Protein AF-A0A526S5J7-F1 (afdb_monomer_lite)

pLDDT: mean 73.12, std 13.18, range [36.59, 86.81]

Structure (mmCIF, N/CA/C/O backbone):
data_AF-A0A526S5J7-F1
#
_entry.id   AF-A0A526S5J7-F1
#
loop_
_atom_site.group_PDB
_atom_site.id
_atom_site.type_symbol
_atom_site.label_atom_id
_atom_site.label_alt_id
_atom_site.label_comp_id
_atom_site.label_asym_id
_atom_site.label_entity_id
_atom_site.label_seq_id
_atom_site.pdbx_PDB_ins_code
_atom_site.Cartn_x
_atom_site.Cartn_y
_atom_site.Cartn_z
_atom_site.occupancy
_atom_site.B_iso_or_equiv
_atom_site.auth_seq_id
_atom_site.auth_comp_id
_atom_site.auth_asym_id
_atom_site.auth_atom_id
_a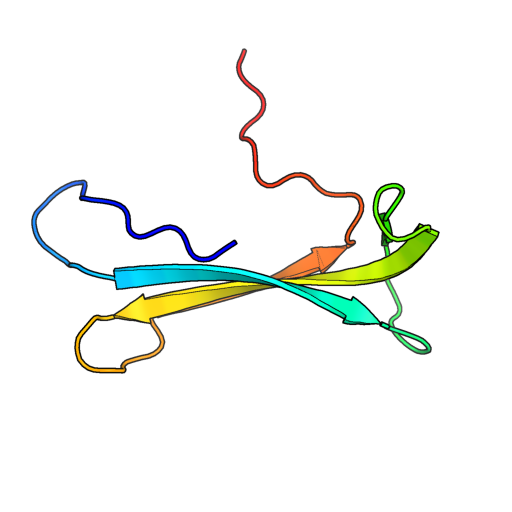tom_site.pdbx_PDB_model_num
ATOM 1 N N . MET A 1 1 ? 1.727 10.033 5.519 1.00 49.66 1 MET A N 1
ATOM 2 C CA . MET A 1 1 ? 1.145 11.240 6.146 1.00 49.66 1 MET A CA 1
ATOM 3 C C . MET A 1 1 ? -0.249 10.800 6.537 1.00 49.66 1 MET A C 1
ATOM 5 O O . MET A 1 1 ? -0.944 10.299 5.664 1.00 49.66 1 MET A O 1
ATOM 9 N N . LEU A 1 2 ? -0.582 10.794 7.828 1.00 49.78 2 LEU A N 1
ATOM 10 C CA . LEU A 1 2 ? -1.870 10.276 8.287 1.00 49.78 2 LEU A CA 1
ATOM 11 C C . LEU A 1 2 ? -2.928 11.332 7.958 1.00 49.78 2 LEU A C 1
ATOM 13 O O . LEU A 1 2 ? -2.883 12.420 8.530 1.00 49.78 2 LEU A O 1
ATOM 17 N N . GLN A 1 3 ? -3.824 11.057 7.014 1.00 56.56 3 GLN A N 1
ATOM 18 C CA . GLN A 1 3 ? -4.872 12.007 6.652 1.00 56.56 3 GLN A CA 1
ATOM 19 C C . GLN A 1 3 ? -6.187 11.538 7.280 1.00 56.56 3 GLN A C 1
ATOM 21 O O . GLN A 1 3 ? -6.709 10.474 6.950 1.00 56.56 3 GLN A 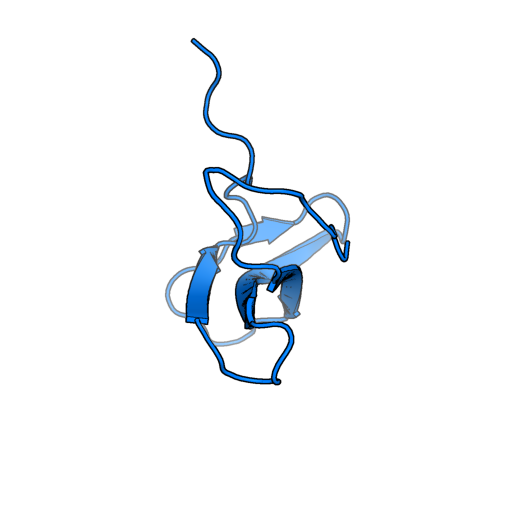O 1
ATOM 26 N N . CYS A 1 4 ? -6.705 12.320 8.225 1.00 48.06 4 CYS A N 1
ATOM 27 C CA . CYS A 1 4 ? -8.050 12.149 8.768 1.00 48.06 4 CYS A CA 1
ATOM 28 C C . CYS A 1 4 ? -9.016 12.903 7.841 1.00 48.06 4 CYS A C 1
ATOM 30 O O . CYS A 1 4 ? -8.962 14.129 7.776 1.00 48.06 4 CYS A O 1
ATOM 32 N N . GLY A 1 5 ? -9.836 12.188 7.066 1.00 54.47 5 GLY A N 1
ATOM 33 C CA . GLY A 1 5 ? -10.757 12.777 6.084 1.00 54.47 5 GLY A CA 1
ATOM 34 C C . GLY A 1 5 ? -12.224 12.472 6.397 1.00 54.47 5 GLY A C 1
ATOM 35 O O . GLY A 1 5 ? -12.557 11.342 6.749 1.00 54.47 5 GLY A O 1
ATOM 36 N N . GLN A 1 6 ? -13.096 13.482 6.269 1.00 54.94 6 GLN A N 1
ATOM 37 C CA . GLN A 1 6 ? -14.560 13.346 6.340 1.00 54.94 6 GLN A CA 1
ATOM 38 C C . GLN A 1 6 ? -15.189 12.938 4.992 1.00 54.94 6 GLN A C 1
ATOM 40 O O . GLN A 1 6 ? -14.527 12.907 3.959 1.00 54.94 6 GLN A O 1
ATOM 45 N N . ARG A 1 7 ? -16.470 12.548 5.037 1.00 42.47 7 ARG A N 1
ATOM 46 C CA . ARG A 1 7 ? -17.040 11.452 4.251 1.00 42.47 7 ARG A CA 1
ATOM 47 C C . ARG A 1 7 ? -17.970 11.842 3.104 1.00 42.47 7 ARG A C 1
ATOM 49 O O . ARG A 1 7 ? -18.796 12.733 3.245 1.00 42.47 7 ARG A O 1
ATOM 56 N N . ILE A 1 8 ? -18.043 10.950 2.119 1.00 36.59 8 ILE A N 1
ATOM 57 C CA . ILE A 1 8 ? -19.304 10.588 1.454 1.00 36.59 8 ILE A CA 1
ATOM 58 C C . ILE A 1 8 ? -20.114 9.621 2.367 1.00 36.59 8 ILE A C 1
ATOM 60 O O . ILE A 1 8 ? -20.026 8.396 2.265 1.00 36.59 8 ILE A O 1
ATOM 64 N N . GLY A 1 9 ? -20.806 10.193 3.381 1.00 55.25 9 GLY A N 1
ATOM 65 C CA . GLY A 1 9 ? -22.024 9.674 4.068 1.00 55.25 9 GLY A CA 1
ATOM 66 C C . GLY A 1 9 ? -22.088 9.265 5.590 1.00 55.25 9 GLY A C 1
ATOM 67 O O . GLY A 1 9 ? -23.014 8.528 5.917 1.00 55.25 9 GLY A O 1
ATOM 68 N N . GLY A 1 10 ? -21.122 9.548 6.505 1.00 58.41 10 GLY A N 1
ATOM 69 C CA . GLY A 1 10 ? -21.089 9.086 7.950 1.00 58.41 10 GLY A CA 1
ATOM 70 C C . GLY A 1 10 ? -20.014 8.115 8.622 1.00 58.41 10 GLY A C 1
ATOM 71 O O . GLY A 1 10 ? -19.773 8.244 9.808 1.00 58.41 10 GLY A O 1
ATOM 72 N N . VAL A 1 11 ? -19.337 7.156 7.962 1.00 57.97 11 VAL A N 1
ATOM 73 C CA . VAL A 1 11 ? -18.199 6.288 8.344 1.00 57.97 11 VAL A CA 1
ATOM 74 C C . VAL A 1 11 ? -16.946 7.145 8.539 1.00 57.97 11 VAL A C 1
ATOM 76 O O . VAL A 1 11 ? -16.491 7.836 7.625 1.00 57.97 11 VAL A O 1
ATOM 79 N N . ARG A 1 12 ? -16.365 7.089 9.731 1.00 66.69 12 ARG A N 1
ATOM 80 C CA . ARG A 1 12 ? -15.084 7.729 10.026 1.00 66.69 12 ARG A CA 1
ATOM 81 C C . ARG A 1 12 ? -13.991 6.668 9.920 1.00 66.69 12 ARG A C 1
ATOM 83 O O . ARG A 1 12 ? -14.155 5.545 10.390 1.00 66.69 12 ARG A O 1
ATOM 90 N N . GLY A 1 13 ? -12.881 7.015 9.284 1.00 74.62 13 GLY A N 1
ATOM 91 C CA . GLY A 1 13 ? -11.758 6.106 9.096 1.00 74.62 13 GLY A CA 1
ATOM 92 C C . GLY A 1 13 ? -10.460 6.866 8.877 1.00 74.62 13 GLY A C 1
ATOM 93 O O . GLY A 1 13 ? -10.462 8.039 8.506 1.00 74.62 13 GLY A O 1
ATOM 94 N N . VAL A 1 14 ? -9.350 6.194 9.148 1.00 80.25 14 VAL A N 1
ATOM 95 C CA . VAL A 1 14 ? -7.998 6.714 8.969 1.00 80.25 14 VAL A CA 1
ATOM 96 C C . VAL A 1 14 ? -7.413 6.110 7.701 1.00 80.25 14 VAL A C 1
ATOM 98 O O . VAL A 1 14 ? -7.439 4.889 7.536 1.00 80.25 14 VAL A O 1
ATOM 101 N N . LEU A 1 15 ? -6.863 6.961 6.832 1.00 81.50 15 LEU A N 1
ATOM 102 C CA . LEU A 1 15 ? -6.070 6.538 5.684 1.00 81.50 15 LEU A CA 1
ATOM 103 C C . LEU A 1 15 ? -4.595 6.847 5.953 1.00 81.50 15 LEU A C 1
ATOM 105 O O . LEU A 1 15 ? -4.209 8.005 6.131 1.00 81.50 15 LEU A O 1
ATOM 109 N N . ASP A 1 16 ? -3.767 5.807 5.968 1.00 80.00 16 ASP A N 1
ATOM 110 C CA . ASP A 1 16 ? -2.314 5.943 6.007 1.00 80.00 16 ASP A CA 1
ATOM 111 C C . ASP A 1 16 ? -1.716 5.497 4.680 1.00 80.00 16 ASP A C 1
ATOM 113 O O . ASP A 1 16 ? -1.965 4.380 4.215 1.00 80.00 16 ASP A O 1
ATOM 117 N N . SER A 1 17 ? -0.874 6.354 4.103 1.00 75.44 17 SER A N 1
ATOM 118 C CA . SER A 1 17 ? 0.062 5.940 3.070 1.00 75.44 17 SER A CA 1
ATOM 119 C C . SER A 1 17 ? 1.502 6.039 3.568 1.00 75.44 17 SER A C 1
ATOM 121 O O . SER A 1 17 ? 2.022 7.107 3.923 1.00 75.44 17 SER A O 1
ATOM 123 N N . ARG A 1 18 ? 2.168 4.883 3.611 1.00 77.19 18 ARG A N 1
ATOM 124 C CA . ARG A 1 18 ? 3.564 4.743 4.043 1.00 77.19 18 ARG A CA 1
ATOM 125 C C . ARG A 1 18 ? 4.302 3.874 3.051 1.00 77.19 18 ARG A C 1
ATOM 127 O O . ARG A 1 18 ? 3.713 3.014 2.415 1.00 77.19 18 ARG A O 1
ATOM 134 N N . SER A 1 19 ? 5.605 4.061 2.915 1.00 73.69 19 SER A N 1
ATOM 135 C CA . SER A 1 19 ? 6.375 3.232 1.986 1.00 73.69 19 SER A CA 1
ATOM 136 C C . SER A 1 19 ? 7.585 2.623 2.663 1.00 73.69 19 SER A C 1
ATOM 138 O O . SER A 1 19 ? 8.241 3.270 3.483 1.00 73.69 19 SER A O 1
ATOM 140 N N . VAL A 1 20 ? 7.826 1.362 2.319 1.00 78.44 20 VAL A N 1
ATOM 141 C CA . VAL A 1 20 ? 8.731 0.431 2.990 1.00 78.44 20 VAL A CA 1
ATOM 142 C C . VAL A 1 20 ? 9.771 -0.038 1.980 1.00 78.44 20 VAL A C 1
ATOM 144 O O . VAL A 1 20 ? 9.444 -0.284 0.815 1.00 78.44 20 VAL A O 1
ATOM 147 N N . LYS A 1 21 ? 11.031 -0.136 2.412 1.00 78.44 21 LYS A N 1
ATOM 148 C CA . LYS A 1 21 ? 12.129 -0.619 1.569 1.00 78.44 21 LYS A CA 1
ATOM 149 C C . LYS A 1 21 ? 11.807 -2.037 1.093 1.00 78.44 21 LYS A C 1
ATOM 151 O O . LYS A 1 21 ? 11.516 -2.906 1.906 1.00 78.44 21 LYS A O 1
ATOM 156 N N . ALA A 1 22 ? 11.861 -2.262 -0.216 1.00 74.88 22 ALA A N 1
ATOM 157 C CA . ALA A 1 22 ? 11.554 -3.556 -0.815 1.00 74.88 22 ALA A CA 1
ATOM 158 C C . ALA A 1 22 ? 12.789 -4.030 -1.582 1.00 74.88 22 ALA A C 1
ATOM 160 O O . ALA A 1 22 ? 13.050 -3.531 -2.674 1.00 74.88 22 ALA A O 1
ATOM 161 N N . ARG A 1 23 ? 13.580 -4.941 -0.993 1.00 63.44 23 ARG A N 1
ATOM 162 C CA . ARG A 1 23 ? 14.817 -5.476 -1.601 1.00 63.44 23 ARG A CA 1
ATOM 163 C C . ARG A 1 23 ? 14.569 -6.690 -2.509 1.00 63.44 23 ARG A C 1
ATOM 165 O O . ARG A 1 23 ? 15.369 -6.900 -3.416 1.00 63.44 23 ARG A O 1
ATOM 172 N N . GLU A 1 24 ? 13.426 -7.376 -2.367 1.00 69.12 24 GLU A N 1
ATOM 173 C CA . GLU A 1 24 ? 13.089 -8.621 -3.100 1.00 69.12 24 GLU A CA 1
ATOM 174 C C . GLU A 1 24 ? 11.679 -8.657 -3.742 1.00 69.12 24 GLU A C 1
ATOM 176 O O . GLU A 1 24 ? 11.158 -9.709 -4.084 1.00 69.12 24 GLU A O 1
ATOM 181 N N . ALA A 1 25 ? 11.024 -7.513 -3.966 1.00 66.69 25 ALA A N 1
ATOM 182 C CA . ALA A 1 25 ? 9.736 -7.480 -4.675 1.00 66.69 25 ALA A CA 1
ATOM 183 C C . ALA A 1 25 ? 9.890 -7.533 -6.213 1.00 66.69 25 ALA A C 1
ATOM 185 O O . ALA A 1 25 ? 10.810 -6.916 -6.750 1.00 66.69 25 ALA A O 1
ATOM 186 N N . LYS A 1 26 ? 8.959 -8.194 -6.920 1.00 72.12 26 LYS A N 1
ATOM 187 C CA . LYS A 1 26 ? 8.944 -8.297 -8.398 1.00 72.12 26 LYS A CA 1
ATOM 188 C C . LYS A 1 26 ? 8.650 -6.969 -9.122 1.00 72.12 26 LYS A C 1
ATOM 190 O O . LYS A 1 26 ? 9.243 -6.706 -10.154 1.00 72.12 26 LYS A O 1
ATOM 195 N N . THR A 1 27 ? 7.792 -6.107 -8.565 1.00 74.44 27 THR A N 1
ATOM 196 C CA . THR A 1 27 ? 7.442 -4.787 -9.148 1.00 74.44 27 THR A CA 1
ATOM 197 C C . THR A 1 27 ? 7.722 -3.698 -8.119 1.00 74.44 27 THR A C 1
ATOM 199 O O . THR A 1 27 ? 7.193 -3.787 -7.012 1.00 74.44 27 THR A O 1
ATOM 202 N N . ARG A 1 28 ? 8.544 -2.688 -8.412 1.00 78.44 28 ARG A N 1
ATOM 203 C CA . ARG A 1 28 ? 8.955 -1.664 -7.430 1.00 78.44 28 ARG A CA 1
ATOM 204 C C . ARG A 1 28 ? 9.000 -0.286 -8.053 1.00 78.44 28 ARG A C 1
ATOM 206 O O . ARG A 1 28 ? 9.201 -0.181 -9.252 1.00 78.44 28 ARG A O 1
ATOM 213 N N . GLY A 1 29 ? 8.906 0.720 -7.189 1.00 81.88 29 GLY A N 1
ATOM 214 C CA . GLY A 1 29 ? 9.078 2.110 -7.572 1.00 81.88 29 GLY A CA 1
ATOM 215 C C . GLY A 1 29 ? 10.289 2.748 -6.940 1.00 81.88 29 GLY A C 1
ATOM 216 O O . GLY A 1 29 ? 10.664 2.405 -5.811 1.00 81.88 29 GLY A O 1
ATOM 217 N N . TYR A 1 30 ? 10.882 3.695 -7.656 1.00 82.19 30 TYR A N 1
ATOM 218 C CA . TYR A 1 30 ? 11.871 4.590 -7.082 1.00 82.19 30 TYR A CA 1
ATOM 219 C C . TYR A 1 30 ? 11.172 5.776 -6.439 1.00 82.19 30 TYR A C 1
ATOM 221 O O . TYR A 1 30 ? 10.332 6.428 -7.048 1.00 82.19 30 TYR A O 1
ATOM 229 N N . ASP A 1 31 ? 11.545 6.067 -5.202 1.00 78.00 31 ASP A N 1
ATOM 230 C CA . ASP A 1 31 ? 11.065 7.254 -4.529 1.00 78.00 31 ASP A CA 1
ATOM 231 C C . ASP A 1 31 ? 12.120 8.344 -4.538 1.00 78.00 31 ASP A C 1
ATOM 233 O O . ASP A 1 31 ? 13.117 8.239 -3.824 1.00 78.00 31 ASP A O 1
ATOM 237 N N . ALA A 1 32 ? 11.883 9.401 -5.309 1.00 78.25 32 ALA A N 1
ATOM 238 C CA . ALA A 1 32 ? 12.815 10.518 -5.413 1.00 78.25 32 ALA A CA 1
ATOM 239 C C . ALA A 1 32 ? 12.976 11.282 -4.086 1.00 78.25 32 ALA A C 1
ATOM 241 O O . ALA A 1 32 ? 14.080 11.716 -3.761 1.00 78.25 32 ALA A O 1
ATOM 242 N N . GLY A 1 33 ? 11.911 11.385 -3.281 1.00 79.88 33 GLY A N 1
ATOM 243 C CA . GLY A 1 33 ? 11.944 12.086 -1.993 1.00 79.88 33 GLY A CA 1
ATOM 244 C C . GLY A 1 33 ? 12.843 11.413 -0.953 1.00 79.88 33 GLY A C 1
ATOM 245 O O . GLY A 1 33 ? 13.458 12.085 -0.131 1.00 79.88 33 GLY A O 1
ATOM 246 N N . LYS A 1 34 ? 12.954 10.082 -0.995 1.00 79.62 34 LYS A N 1
ATOM 247 C CA . LYS A 1 34 ? 13.806 9.288 -0.092 1.00 79.62 34 LYS A CA 1
ATOM 248 C C . LYS A 1 34 ? 15.024 8.675 -0.772 1.00 79.62 34 LYS A C 1
ATOM 250 O O . LYS A 1 34 ? 15.815 8.023 -0.099 1.00 79.62 34 LYS A O 1
ATOM 255 N N . LYS A 1 35 ? 15.157 8.859 -2.085 1.00 84.31 35 LYS A N 1
ATOM 256 C CA . LYS A 1 35 ? 16.212 8.322 -2.951 1.00 84.31 35 LYS A CA 1
ATOM 257 C C . LYS A 1 35 ? 16.419 6.806 -2.835 1.00 84.31 35 LYS A C 1
ATOM 259 O O . LYS A 1 35 ? 17.543 6.316 -2.921 1.00 84.31 35 LYS A O 1
ATOM 264 N N . ILE A 1 36 ? 15.344 6.043 -2.630 1.00 81.19 36 ILE A N 1
ATOM 265 C CA . ILE A 1 36 ? 15.402 4.582 -2.445 1.00 81.19 36 ILE A CA 1
ATOM 266 C C . ILE A 1 36 ? 14.318 3.856 -3.245 1.00 81.19 36 ILE A C 1
ATOM 268 O O . ILE A 1 36 ? 13.212 4.362 -3.428 1.00 81.19 36 ILE A O 1
ATOM 272 N N . VAL A 1 37 ? 14.612 2.615 -3.645 1.00 81.88 37 VAL A N 1
ATOM 273 C CA . VAL A 1 37 ? 13.626 1.698 -4.236 1.00 81.88 37 VAL A CA 1
ATOM 274 C C . VAL A 1 37 ? 12.734 1.120 -3.134 1.00 81.88 37 VAL A C 1
ATOM 276 O O . VAL A 1 37 ? 13.213 0.495 -2.179 1.00 81.88 37 VAL A O 1
ATOM 279 N N . ARG A 1 38 ? 11.421 1.337 -3.243 1.00 83.25 38 ARG A N 1
ATOM 280 C CA . ARG A 1 38 ? 10.448 0.985 -2.202 1.00 83.25 38 ARG A CA 1
ATOM 281 C C . ARG A 1 38 ? 9.082 0.611 -2.793 1.00 83.25 38 ARG A C 1
ATOM 283 O O . ARG A 1 38 ? 8.835 0.748 -3.990 1.00 83.25 38 ARG A O 1
ATOM 290 N N . ARG A 1 39 ? 8.190 0.105 -1.942 1.00 86.81 39 ARG A N 1
ATOM 291 C CA . ARG A 1 39 ? 6.754 -0.050 -2.233 1.00 86.81 39 ARG A CA 1
ATOM 292 C C . ARG A 1 39 ? 5.946 0.798 -1.268 1.00 86.81 39 ARG A C 1
ATOM 294 O O . ARG A 1 39 ? 6.347 0.940 -0.110 1.00 86.81 39 ARG A O 1
ATOM 301 N N . LYS A 1 40 ? 4.839 1.363 -1.735 1.00 85.25 40 LYS A N 1
ATOM 302 C CA . LYS A 1 40 ? 3.903 2.167 -0.950 1.00 85.25 40 LYS A CA 1
ATOM 303 C C . LYS A 1 40 ? 2.700 1.317 -0.578 1.00 85.25 40 LYS A C 1
ATOM 305 O O . LYS A 1 40 ? 2.232 0.519 -1.377 1.00 85.25 40 LYS A O 1
ATOM 310 N N . ARG A 1 41 ? 2.257 1.434 0.668 1.00 85.25 41 ARG A N 1
ATOM 311 C CA . ARG A 1 41 ? 1.055 0.785 1.183 1.00 85.25 41 ARG A CA 1
ATOM 312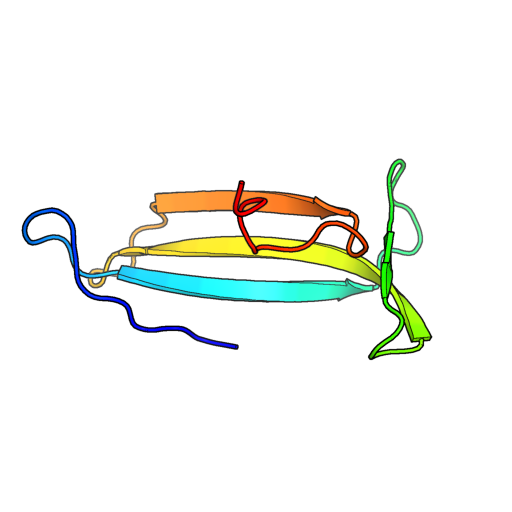 C C . ARG A 1 41 ? 0.031 1.857 1.511 1.00 85.25 41 ARG A C 1
ATOM 314 O O . ARG A 1 41 ? 0.405 2.868 2.102 1.00 85.25 41 ARG A O 1
ATOM 321 N N . HIS A 1 42 ? -1.216 1.589 1.165 1.00 86.56 42 HIS A N 1
ATOM 322 C CA . HIS A 1 42 ? -2.401 2.361 1.508 1.00 86.56 42 HIS A CA 1
ATOM 323 C C . HIS A 1 42 ? -3.229 1.504 2.442 1.00 86.56 42 HIS A C 1
ATOM 325 O O . HIS A 1 42 ? -3.656 0.419 2.052 1.00 86.56 42 HIS A O 1
ATOM 331 N N . ILE A 1 43 ? -3.405 1.961 3.674 1.00 84.38 43 ILE A N 1
ATOM 332 C CA . ILE A 1 43 ? -4.171 1.248 4.688 1.00 84.38 43 ILE A CA 1
ATOM 333 C C . ILE A 1 43 ? -5.331 2.138 5.095 1.00 84.38 43 ILE A C 1
ATOM 335 O O . ILE A 1 43 ? -5.115 3.245 5.586 1.00 84.38 43 ILE A O 1
ATOM 339 N N . ALA A 1 44 ? -6.544 1.632 4.899 1.00 84.25 44 ALA A N 1
ATOM 340 C CA . ALA A 1 44 ? -7.759 2.233 5.417 1.00 84.25 44 ALA A CA 1
ATOM 341 C C . ALA A 1 44 ? -8.214 1.440 6.643 1.00 84.25 44 ALA A C 1
ATOM 343 O O . ALA A 1 44 ? -8.418 0.226 6.561 1.00 84.25 44 ALA A O 1
ATOM 344 N N . VAL A 1 45 ? -8.378 2.126 7.770 1.00 82.56 45 VAL A N 1
ATOM 345 C CA . VAL A 1 45 ? -8.861 1.539 9.025 1.00 82.56 45 VAL A CA 1
ATOM 346 C C . VAL A 1 45 ? -10.104 2.297 9.466 1.00 82.56 45 VAL A C 1
ATOM 348 O O . VAL A 1 45 ? -10.140 3.524 9.418 1.00 82.56 45 VAL A O 1
ATOM 351 N N . HIS A 1 46 ? -11.133 1.574 9.882 1.00 83.50 46 HIS A N 1
ATOM 352 C CA . HIS A 1 46 ? -12.321 2.138 10.498 1.00 83.50 46 HIS A CA 1
ATOM 353 C C . HIS A 1 46 ? -12.015 2.627 11.920 1.00 83.50 46 HIS A C 1
ATOM 355 O O . HIS A 1 46 ? -11.097 2.134 12.575 1.00 83.50 46 HIS A O 1
ATOM 361 N N . THR A 1 47 ? -12.778 3.593 12.434 1.00 80.94 47 THR A N 1
ATOM 362 C CA . THR A 1 47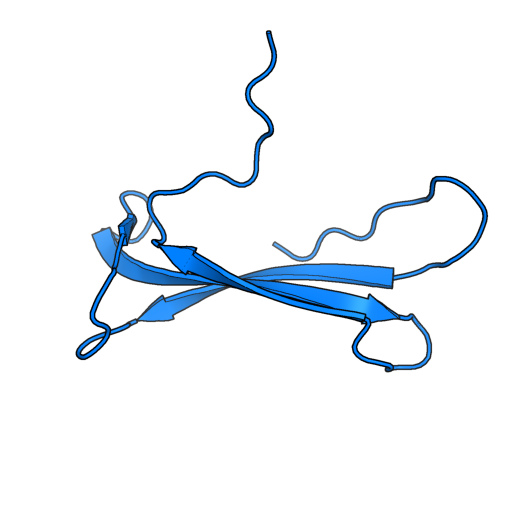 ? -12.531 4.146 13.779 1.00 80.94 47 THR A CA 1
ATOM 363 C C . THR A 1 47 ? -12.689 3.147 14.924 1.00 80.94 47 THR A C 1
ATOM 365 O O . THR A 1 47 ? -12.172 3.401 16.004 1.00 80.94 47 THR A O 1
ATOM 368 N N . ASP A 1 48 ? -13.371 2.021 14.710 1.00 84.88 48 ASP A N 1
ATOM 369 C CA . ASP A 1 48 ? -13.478 0.928 15.691 1.00 84.88 48 ASP A CA 1
ATOM 370 C C . ASP A 1 48 ? -12.293 -0.060 15.644 1.00 84.88 48 ASP A C 1
ATOM 372 O O . ASP A 1 48 ? -12.316 -1.084 16.322 1.00 84.88 48 ASP A O 1
ATOM 376 N N . GLY A 1 49 ? -11.269 0.220 14.829 1.00 80.94 49 GLY A N 1
ATOM 377 C CA . GLY A 1 49 ? -10.081 -0.619 14.675 1.00 80.94 49 GLY A CA 1
ATOM 378 C C . GLY A 1 49 ? -10.182 -1.688 13.583 1.00 80.94 49 GLY A C 1
ATOM 379 O O . GLY A 1 49 ? -9.223 -2.435 13.386 1.00 80.94 49 GLY A O 1
ATOM 380 N N . ARG A 1 50 ? -11.292 -1.771 12.836 1.00 86.12 50 ARG A N 1
ATOM 381 C CA . ARG A 1 50 ? -11.423 -2.730 11.727 1.00 86.12 50 ARG A CA 1
ATOM 382 C C . ARG A 1 50 ? -10.639 -2.299 10.491 1.00 86.12 50 ARG A C 1
ATOM 384 O O . ARG A 1 50 ? -10.709 -1.154 10.053 1.00 86.12 50 ARG A O 1
ATOM 391 N N . LEU A 1 51 ? -9.933 -3.240 9.873 1.00 82.56 51 LEU A N 1
ATOM 392 C CA . LEU A 1 51 ? -9.245 -3.021 8.603 1.00 82.56 51 LEU A CA 1
ATOM 393 C C . LEU A 1 51 ? -10.264 -2.977 7.456 1.00 82.56 51 LEU A C 1
ATOM 395 O O . LEU A 1 51 ? -10.988 -3.944 7.241 1.00 82.56 51 LEU A O 1
ATOM 399 N N . LEU A 1 52 ? -10.311 -1.869 6.716 1.00 84.31 52 LEU A N 1
ATOM 400 C CA . LEU A 1 52 ? -11.208 -1.703 5.568 1.00 84.31 52 LEU A CA 1
ATOM 401 C C . LEU A 1 52 ? -10.528 -2.110 4.260 1.00 84.31 52 LEU A C 1
ATOM 403 O O . LEU A 1 52 ? -11.139 -2.733 3.397 1.00 84.31 52 LEU A O 1
ATOM 407 N N . THR A 1 53 ? -9.263 -1.726 4.082 1.00 84.56 53 THR A N 1
ATOM 408 C CA . THR A 1 53 ? -8.531 -2.015 2.846 1.00 84.56 53 THR A CA 1
ATOM 409 C C . THR A 1 53 ? -7.027 -1.931 3.043 1.00 84.56 53 THR A C 1
ATOM 411 O O . THR A 1 53 ? -6.535 -1.100 3.812 1.00 84.56 53 THR A O 1
ATOM 414 N N . VAL A 1 54 ? -6.304 -2.766 2.295 1.00 84.19 54 VAL A N 1
ATOM 415 C CA . VAL A 1 54 ? -4.853 -2.681 2.121 1.00 84.19 54 VAL A CA 1
ATOM 416 C C . VAL A 1 54 ? -4.547 -2.768 0.636 1.00 84.19 54 VAL A C 1
ATOM 418 O O . VAL A 1 54 ? -4.822 -3.785 0.008 1.00 84.19 54 VAL A O 1
ATOM 421 N N . ASN A 1 55 ? -3.945 -1.720 0.083 1.00 84.62 55 ASN A N 1
ATOM 422 C CA . ASN A 1 55 ? -3.437 -1.723 -1.285 1.00 84.62 55 ASN A CA 1
ATOM 423 C C . ASN A 1 55 ? -1.932 -1.450 -1.282 1.00 84.62 55 ASN A C 1
ATOM 425 O O . ASN A 1 55 ? -1.460 -0.597 -0.531 1.00 84.62 55 ASN A O 1
ATOM 429 N N . VAL A 1 56 ? -1.170 -2.165 -2.108 1.00 83.44 56 VAL A N 1
ATOM 430 C CA . VAL A 1 56 ? 0.286 -2.008 -2.196 1.00 83.44 56 VAL A CA 1
ATOM 431 C C . VAL A 1 56 ? 0.680 -1.715 -3.632 1.00 83.44 56 VAL A C 1
ATOM 433 O O . VAL A 1 56 ? 0.535 -2.560 -4.510 1.00 83.44 56 VAL A O 1
ATOM 436 N N . THR A 1 57 ? 1.249 -0.538 -3.848 1.00 85.62 57 THR A N 1
ATOM 437 C CA . THR A 1 57 ? 1.679 -0.047 -5.155 1.00 85.62 57 THR A CA 1
ATOM 438 C C . THR A 1 57 ? 3.199 0.145 -5.199 1.00 85.62 57 THR A C 1
ATOM 440 O O . THR A 1 57 ? 3.869 0.304 -4.166 1.00 85.62 57 THR A O 1
ATOM 443 N N . PRO A 1 58 ? 3.807 0.092 -6.394 1.00 83.56 58 PRO A N 1
ATOM 444 C CA . PRO A 1 58 ? 5.118 0.684 -6.634 1.00 83.56 58 PRO A CA 1
ATOM 445 C C . PRO A 1 58 ? 5.168 2.138 -6.133 1.00 83.56 58 PRO A C 1
ATOM 447 O O . PRO A 1 58 ? 4.181 2.864 -6.199 1.00 83.56 58 PRO A O 1
ATOM 450 N N . ALA A 1 59 ? 6.295 2.552 -5.553 1.00 82.50 59 ALA A N 1
ATOM 451 C CA . ALA A 1 59 ? 6.403 3.851 -4.883 1.00 82.50 59 ALA A CA 1
ATOM 452 C C . ALA A 1 59 ? 6.454 5.074 -5.811 1.00 82.50 59 ALA A C 1
ATOM 454 O O . ALA A 1 59 ? 6.340 6.191 -5.319 1.00 82.50 59 ALA A O 1
ATOM 455 N N . ASP A 1 60 ? 6.638 4.851 -7.108 1.00 79.56 60 ASP A N 1
ATOM 456 C CA . ASP A 1 60 ? 6.591 5.845 -8.180 1.00 79.56 60 ASP A CA 1
ATOM 457 C C . ASP A 1 60 ? 5.150 6.221 -8.568 1.00 79.56 60 ASP A C 1
ATOM 459 O O . ASP A 1 60 ? 4.927 7.274 -9.160 1.00 79.56 60 ASP A O 1
ATOM 463 N N . ILE A 1 61 ? 4.159 5.411 -8.173 1.00 78.25 61 ILE A N 1
ATOM 464 C CA . ILE A 1 61 ? 2.742 5.705 -8.398 1.00 78.25 61 ILE A CA 1
ATOM 465 C C . ILE A 1 61 ? 2.251 6.701 -7.338 1.00 78.25 61 ILE A C 1
ATOM 467 O O . ILE A 1 61 ? 2.356 6.467 -6.128 1.00 78.25 61 ILE A O 1
ATOM 471 N N . SER A 1 62 ? 1.714 7.828 -7.808 1.00 71.81 62 SER A N 1
ATOM 472 C CA . SER A 1 62 ? 1.171 8.899 -6.966 1.00 71.81 62 SER A CA 1
ATOM 473 C C . SER A 1 62 ? -0.267 8.615 -6.519 1.00 71.81 62 SER A C 1
ATOM 475 O O . SER A 1 62 ? -1.038 7.998 -7.242 1.00 71.81 62 SER A O 1
ATOM 477 N N . ASP A 1 63 ? -0.643 9.115 -5.334 1.00 70.88 63 ASP A N 1
ATOM 478 C CA . ASP A 1 63 ? -2.000 8.941 -4.762 1.00 70.88 63 ASP A CA 1
ATOM 479 C C . ASP A 1 63 ? -3.006 9.950 -5.324 1.00 70.88 63 ASP A C 1
ATOM 481 O O . ASP A 1 63 ? -4.175 9.953 -4.940 1.00 70.88 63 ASP A O 1
ATOM 485 N N . VAL A 1 64 ? -2.533 10.867 -6.166 1.00 67.25 64 VAL A N 1
ATOM 486 C CA . VAL A 1 64 ? -3.350 11.937 -6.720 1.00 67.25 64 VAL A CA 1
ATOM 487 C C . VAL A 1 64 ? -4.087 11.359 -7.925 1.00 67.25 64 VAL A C 1
ATOM 489 O O . VAL A 1 64 ? -3.417 10.883 -8.842 1.00 67.25 64 VAL A O 1
ATOM 492 N N . PRO A 1 65 ? -5.431 11.370 -7.953 1.00 52.84 65 PRO A N 1
ATOM 493 C CA . PRO A 1 65 ? -6.141 11.068 -9.183 1.00 52.84 65 PRO A CA 1
ATOM 494 C C . PRO A 1 65 ? -5.708 12.096 -10.226 1.00 52.84 65 PRO A C 1
ATOM 496 O O . PRO A 1 65 ? -5.628 13.290 -9.927 1.00 52.84 65 PRO A O 1
ATOM 499 N N . GLU A 1 66 ? -5.391 11.625 -11.426 1.00 49.03 66 GLU A N 1
ATOM 500 C CA . GLU A 1 66 ? -5.060 12.470 -12.565 1.00 49.03 66 GLU A CA 1
ATOM 501 C C . GLU A 1 66 ? -6.229 13.440 -12.787 1.00 49.03 66 GLU A C 1
ATOM 503 O O . GLU A 1 66 ? -7.316 13.040 -13.206 1.00 49.03 66 GLU A O 1
ATOM 508 N N . ARG A 1 67 ? -6.065 14.706 -12.379 1.00 48.00 67 ARG A N 1
ATOM 509 C CA . ARG A 1 67 ? -7.076 15.733 -12.631 1.00 48.00 67 ARG A CA 1
ATOM 510 C C . ARG A 1 67 ? -7.006 16.063 -14.113 1.00 48.00 67 ARG A C 1
ATOM 512 O O . ARG A 1 67 ? -6.068 16.732 -14.541 1.00 48.00 67 ARG A O 1
ATOM 519 N N . ARG A 1 68 ? -7.990 15.579 -14.861 1.00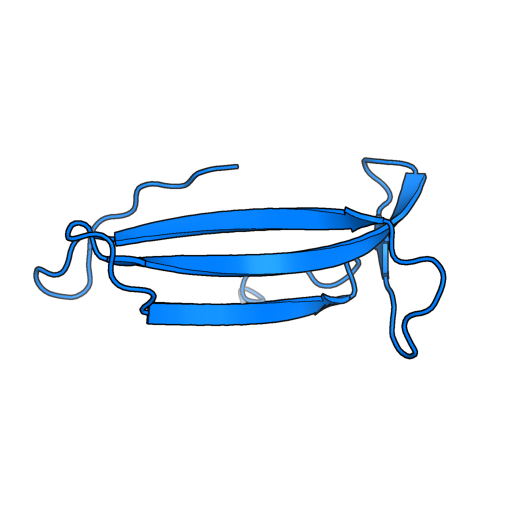 48.06 68 ARG A N 1
ATOM 520 C CA . ARG A 1 68 ? -8.354 16.146 -16.155 1.00 48.06 68 ARG A CA 1
ATOM 521 C C . ARG A 1 68 ? -9.336 17.293 -15.958 1.00 48.06 68 ARG A C 1
ATOM 523 O O . ARG A 1 68 ? -10.138 17.207 -14.999 1.00 48.06 68 ARG A O 1
#

Sequence (68 aa):
MLQCGQRIGGVRGVLDSRSVKAREAKTRGYDAGKKIVRRKRHIAVHTDGR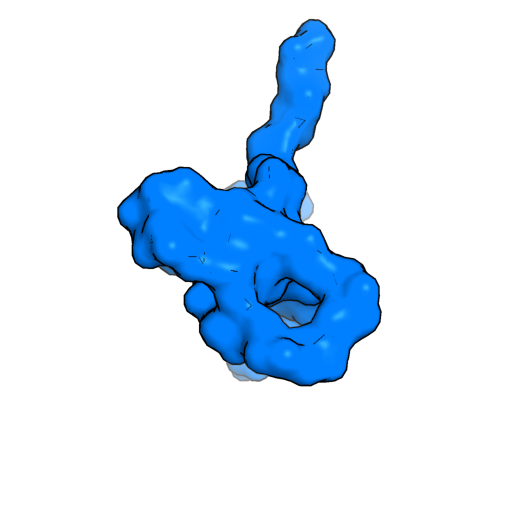LLTVNVTPADISDVPERR

Secondary structure (DSSP, 8-state):
-EEE---SSS--EEEEEEEEE-SS-SS-EEETTTTEEEEEEEEEEETTS-EEEEEEEETTS-SS----

Radius of gyration: 13.8 Å; chains: 1; bounding box: 38×25×32 Å

Foldseek 3Di:
DWDFDDDPPDWGKIKDKDKDADPDDPDAAQDPVVRGIIKIWIWIATPVGHTDDIDIGHPNDDPDDPDD